Protein AF-A0A0H1RAS9-F1 (afdb_monomer_lite)

Radius of gyration: 16.09 Å; chains: 1; bounding box: 34×33×56 Å

Foldseek 3Di:
DDPPPPPPPDPPVVVVVVLLVQLVCVLPDPPDDPQAQSVVLSVLQVVCVVVVPLVDESELDPRQDQADGLDGDASNAHYEHDQHAHQDYHPDDHPNHNDYHHHNYNHD

Secondary structure (DSSP, 8-state):
----------HHHHHHHHHHHHHHHHTT-TT--TT--HHHHHHHHHHHHHHT-TTS-EE--SS--SS--S---TT--EEE--SS--SS--S---TT--EEE-TTS---

Structure (mmCIF, N/CA/C/O backbone):
data_AF-A0A0H1RAS9-F1
#
_entry.id   AF-A0A0H1RAS9-F1
#
loop_
_atom_site.group_PDB
_atom_site.id
_atom_site.type_symbol
_atom_site.label_atom_id
_atom_site.label_alt_id
_atom_site.label_comp_id
_atom_site.label_asym_id
_atom_site.label_entity_id
_atom_site.label_seq_id
_atom_site.pdbx_PDB_ins_code
_atom_site.Cartn_x
_atom_site.Cartn_y
_atom_site.Cartn_z
_atom_site.occupancy
_atom_site.B_iso_or_equiv
_atom_site.auth_seq_id
_atom_site.auth_comp_id
_atom_site.auth_asym_id
_atom_site.auth_atom_id
_atom_site.pdbx_PDB_model_num
ATOM 1 N N . MET A 1 1 ? -23.801 -19.815 -37.208 1.00 47.47 1 MET A N 1
ATOM 2 C CA . MET A 1 1 ? -22.542 -19.612 -37.957 1.00 47.47 1 MET A CA 1
ATOM 3 C C . MET A 1 1 ? -21.861 -18.396 -37.345 1.00 47.47 1 MET A C 1
ATOM 5 O O . MET A 1 1 ? -22.422 -17.316 -37.421 1.00 47.47 1 MET A O 1
ATOM 9 N N . TYR A 1 2 ? -20.731 -18.650 -36.677 1.00 39.03 2 TYR A N 1
ATOM 10 C CA . TYR A 1 2 ? -19.801 -17.727 -36.008 1.00 39.03 2 TYR A CA 1
ATOM 11 C C . TYR A 1 2 ? -20.258 -16.951 -34.756 1.00 39.03 2 TYR A C 1
ATOM 13 O O . TYR A 1 2 ? -20.383 -15.734 -34.766 1.00 39.03 2 TYR A O 1
ATOM 21 N N . GLU A 1 3 ? -20.350 -17.673 -33.636 1.00 51.72 3 GLU A N 1
ATOM 22 C CA . GLU A 1 3 ? -20.146 -17.123 -32.288 1.00 51.72 3 GLU A CA 1
ATOM 23 C C . GLU A 1 3 ? -18.694 -17.420 -31.862 1.00 51.72 3 GLU A C 1
ATOM 25 O O . GLU A 1 3 ? -18.398 -18.483 -31.327 1.00 51.72 3 GLU A O 1
ATOM 30 N N . TRP A 1 4 ? -17.751 -16.529 -32.177 1.00 59.91 4 TRP A N 1
ATOM 31 C CA . TRP A 1 4 ? -16.391 -16.550 -31.614 1.00 59.91 4 TRP A CA 1
ATOM 32 C C . TRP A 1 4 ? -15.816 -15.134 -31.630 1.00 59.91 4 TRP A C 1
ATOM 34 O O . TRP A 1 4 ? -15.070 -14.760 -32.509 1.00 59.91 4 TRP A O 1
ATOM 44 N N . TYR A 1 5 ? -16.193 -14.296 -30.680 1.00 45.78 5 TYR A N 1
ATOM 45 C CA . TYR A 1 5 ? -15.355 -13.172 -30.245 1.00 45.78 5 TYR A CA 1
ATOM 46 C C . TYR A 1 5 ? -15.874 -12.748 -28.870 1.00 45.78 5 TYR A C 1
ATOM 48 O O . TYR A 1 5 ? -16.197 -11.594 -28.614 1.00 45.78 5 TYR A O 1
ATOM 56 N N . ALA A 1 6 ? -15.970 -13.710 -27.945 1.00 49.50 6 ALA A N 1
ATOM 57 C CA . ALA A 1 6 ? -15.787 -13.359 -26.545 1.00 49.50 6 ALA A CA 1
ATOM 58 C C . ALA A 1 6 ? -14.294 -13.063 -26.415 1.00 49.50 6 ALA A C 1
ATOM 60 O O . ALA A 1 6 ? -13.491 -13.942 -26.105 1.00 49.50 6 ALA A O 1
ATOM 61 N N . THR A 1 7 ? -13.919 -11.851 -26.828 1.00 52.12 7 THR A N 1
ATOM 62 C CA . THR A 1 7 ? -12.592 -11.296 -26.642 1.00 52.12 7 THR A CA 1
ATOM 63 C C . THR A 1 7 ? -12.239 -11.562 -25.196 1.00 52.12 7 THR A C 1
ATOM 65 O O . THR A 1 7 ? -12.943 -11.130 -24.282 1.00 52.12 7 THR A O 1
ATOM 68 N N . ASN A 1 8 ? -11.195 -12.358 -25.025 1.00 50.62 8 ASN A N 1
ATOM 69 C CA . ASN A 1 8 ? -10.448 -12.511 -23.798 1.00 50.62 8 ASN A CA 1
ATOM 70 C C . ASN A 1 8 ? -9.963 -11.096 -23.445 1.00 50.62 8 ASN A C 1
ATOM 72 O O . ASN A 1 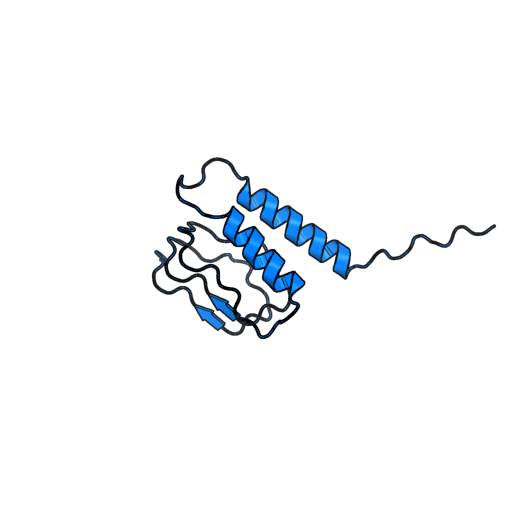8 ? -8.882 -10.690 -23.854 1.00 50.62 8 ASN A O 1
ATOM 76 N N . LEU A 1 9 ? -10.838 -10.292 -22.839 1.00 48.72 9 LEU A N 1
ATOM 77 C CA . LEU A 1 9 ? -10.536 -8.973 -22.307 1.00 48.72 9 LEU A CA 1
ATOM 78 C C . LEU A 1 9 ? -9.687 -9.233 -21.069 1.00 48.72 9 LEU A C 1
ATOM 80 O O . LEU A 1 9 ? -10.190 -9.372 -19.960 1.00 48.72 9 LEU A O 1
ATOM 84 N N . ASP A 1 10 ? -8.404 -9.432 -21.347 1.00 50.66 10 ASP A N 1
ATOM 85 C CA . ASP A 1 10 ? -7.260 -9.179 -20.497 1.00 50.66 10 ASP A CA 1
ATOM 86 C C . ASP A 1 10 ? -7.443 -9.478 -19.003 1.00 50.66 10 ASP A C 1
ATOM 88 O O . ASP A 1 10 ? -7.839 -8.636 -18.197 1.00 50.66 10 ASP A O 1
ATOM 92 N N . ALA A 1 11 ? -6.983 -10.664 -18.598 1.00 56.66 11 ALA A N 1
ATOM 93 C CA . ALA A 1 11 ? -6.661 -10.952 -17.204 1.00 56.66 11 ALA A CA 1
ATOM 94 C C . ALA A 1 11 ? -5.834 -9.844 -16.493 1.00 56.66 11 ALA A C 1
ATOM 96 O O . ALA A 1 11 ? -6.080 -9.639 -15.303 1.00 56.66 11 ALA A O 1
ATOM 97 N N . PRO A 1 12 ? -4.881 -9.122 -17.133 1.00 55.50 12 PRO A N 1
ATOM 98 C CA . PRO A 1 12 ? -4.215 -7.978 -16.497 1.00 55.50 12 PRO A CA 1
ATOM 99 C C . PRO A 1 12 ? -5.130 -6.753 -16.318 1.00 55.50 12 PRO A C 1
ATOM 101 O O . PRO A 1 12 ? -5.198 -6.230 -15.208 1.00 55.50 12 PRO A O 1
ATOM 104 N N . ALA A 1 13 ? -5.919 -6.370 -17.327 1.00 56.66 13 ALA A N 1
ATOM 105 C CA . ALA A 1 13 ? -6.823 -5.217 -17.237 1.00 56.66 13 ALA A CA 1
ATOM 106 C C . ALA A 1 13 ? -7.926 -5.414 -16.179 1.00 56.66 13 ALA A C 1
ATOM 108 O O . ALA A 1 13 ? -8.281 -4.487 -15.451 1.00 56.66 13 ALA A O 1
ATOM 109 N N . LEU A 1 14 ? -8.429 -6.646 -16.028 1.00 59.38 14 LEU A N 1
ATOM 110 C CA . LEU A 1 14 ? -9.368 -7.012 -14.960 1.00 59.38 14 LEU A CA 1
ATOM 111 C C . LEU A 1 14 ? -8.741 -6.912 -13.559 1.00 59.38 14 LEU A C 1
ATOM 113 O O . LEU A 1 14 ? -9.429 -6.558 -12.598 1.00 59.38 14 LEU A O 1
ATOM 117 N N . ARG A 1 15 ? -7.439 -7.207 -13.423 1.00 66.50 15 ARG A N 1
ATOM 118 C CA . ARG A 1 15 ? -6.703 -7.077 -12.152 1.00 66.50 15 ARG A CA 1
ATOM 119 C C . ARG A 1 15 ? -6.459 -5.618 -11.787 1.00 66.50 15 ARG A C 1
ATOM 121 O O . ARG A 1 15 ? -6.614 -5.269 -10.621 1.00 66.50 15 ARG A O 1
ATOM 128 N N . GLU A 1 16 ? -6.128 -4.776 -12.761 1.00 69.19 16 GLU A N 1
ATOM 129 C CA . GLU A 1 16 ? -5.967 -3.331 -12.558 1.00 69.19 16 GLU A CA 1
ATOM 130 C C . GLU A 1 16 ? -7.292 -2.667 -12.167 1.00 69.19 16 GLU A C 1
ATOM 132 O O . GLU A 1 16 ? -7.335 -1.928 -11.186 1.00 69.19 16 GLU A O 1
ATOM 137 N N . ALA A 1 17 ? -8.396 -3.011 -12.841 1.00 74.62 17 ALA A N 1
ATOM 138 C CA . ALA A 1 17 ? -9.731 -2.533 -12.476 1.00 74.62 17 ALA A CA 1
ATOM 139 C C . ALA A 1 17 ? -10.159 -2.988 -11.067 1.00 74.62 17 ALA A C 1
ATOM 141 O O . ALA A 1 17 ? -10.768 -2.225 -10.319 1.00 74.62 17 ALA A O 1
ATOM 142 N N . SER A 1 18 ? -9.803 -4.217 -10.677 1.00 84.19 18 SER A N 1
ATOM 143 C CA . SER A 1 18 ? -10.095 -4.741 -9.335 1.00 84.19 18 SER A CA 1
ATOM 144 C C . SER A 1 18 ? -9.276 -4.039 -8.248 1.00 84.19 18 SER A C 1
ATOM 146 O O . SER A 1 18 ? -9.814 -3.722 -7.190 1.00 84.19 18 SER A O 1
ATOM 148 N N . LEU A 1 19 ? -7.990 -3.763 -8.502 1.00 86.94 19 LEU A N 1
ATOM 149 C CA . LEU A 1 19 ? -7.146 -2.975 -7.599 1.00 86.94 19 LEU A CA 1
ATOM 150 C C . LEU A 1 19 ? -7.747 -1.584 -7.393 1.00 86.94 19 LEU A C 1
ATOM 152 O O . LEU A 1 19 ? -7.907 -1.138 -6.261 1.00 86.94 19 LEU A O 1
ATOM 156 N N . ASP A 1 20 ? -8.115 -0.929 -8.487 1.00 88.25 20 ASP A N 1
ATOM 157 C CA . ASP A 1 20 ? -8.692 0.405 -8.471 1.00 88.25 20 ASP A CA 1
ATOM 158 C C . ASP A 1 20 ? -9.976 0.487 -7.635 1.00 88.25 20 ASP A C 1
ATOM 160 O O . ASP A 1 20 ? -10.126 1.370 -6.788 1.00 88.25 20 ASP A O 1
ATOM 164 N N . GLN A 1 21 ? -10.866 -0.492 -7.807 1.00 89.44 21 GLN A N 1
ATOM 165 C CA . GLN A 1 21 ? -12.105 -0.586 -7.046 1.00 89.44 21 GLN A CA 1
ATOM 166 C C . GLN A 1 21 ? -11.850 -0.807 -5.547 1.00 89.44 21 GLN A C 1
ATOM 168 O O . GLN A 1 21 ? -12.518 -0.184 -4.722 1.00 89.44 21 GLN A O 1
ATOM 173 N N . ILE A 1 22 ? -10.880 -1.655 -5.183 1.00 89.50 22 ILE A N 1
ATOM 174 C CA . ILE A 1 22 ? -10.497 -1.889 -3.779 1.00 89.50 22 ILE A CA 1
ATOM 175 C C . ILE A 1 22 ? -9.949 -0.605 -3.154 1.00 89.50 22 ILE A C 1
ATOM 177 O O . ILE A 1 22 ? -10.335 -0.252 -2.042 1.00 89.50 22 ILE A O 1
ATOM 181 N N . LEU A 1 23 ? -9.079 0.109 -3.869 1.00 90.38 23 LEU A N 1
ATOM 182 C CA . LEU A 1 23 ? -8.505 1.371 -3.406 1.00 90.38 23 LEU A CA 1
ATOM 183 C C . LEU A 1 23 ? -9.576 2.444 -3.222 1.00 90.38 23 LEU A C 1
ATOM 185 O O . LEU A 1 23 ? -9.573 3.142 -2.210 1.00 90.38 23 LEU A O 1
ATOM 189 N N . HIS A 1 24 ? -10.514 2.550 -4.163 1.00 89.38 24 HIS A N 1
ATOM 190 C CA . HIS A 1 24 ? -11.635 3.474 -4.047 1.00 89.38 24 HIS A CA 1
ATOM 191 C C . HIS A 1 24 ? -12.567 3.129 -2.888 1.00 89.38 24 HIS A C 1
ATOM 193 O O . HIS A 1 24 ? -12.980 4.037 -2.174 1.00 89.38 24 HIS A O 1
ATOM 199 N N . ALA A 1 25 ? -12.865 1.846 -2.674 1.00 90.44 25 ALA A N 1
ATOM 200 C CA . ALA A 1 25 ? -13.666 1.403 -1.538 1.00 90.44 25 ALA A CA 1
ATOM 201 C C . ALA A 1 25 ? -12.967 1.716 -0.207 1.00 90.44 25 ALA A C 1
ATOM 203 O O . ALA A 1 25 ? -13.572 2.328 0.666 1.00 90.44 25 ALA A O 1
ATOM 204 N N . TRP A 1 26 ? -11.676 1.389 -0.085 1.00 89.75 26 TRP A N 1
ATOM 205 C CA . TRP A 1 26 ? -10.861 1.692 1.097 1.00 89.75 26 TRP A CA 1
ATOM 206 C C . TRP A 1 26 ? -10.758 3.199 1.378 1.00 89.75 26 TRP A C 1
ATOM 208 O O . TRP A 1 26 ? -10.798 3.632 2.528 1.00 89.75 26 TRP A O 1
ATOM 218 N N . ALA A 1 27 ? -10.665 4.024 0.336 1.00 89.06 27 ALA A N 1
ATOM 219 C CA . ALA A 1 27 ? -10.639 5.478 0.477 1.00 89.06 27 ALA A CA 1
ATOM 220 C C . ALA A 1 27 ? -12.020 6.098 0.767 1.00 89.06 27 ALA A C 1
ATOM 222 O O . ALA A 1 27 ? -12.093 7.305 0.995 1.00 89.06 27 ALA A O 1
ATOM 223 N N . ALA A 1 28 ? -13.093 5.301 0.735 1.00 88.38 28 ALA A N 1
ATOM 224 C CA . ALA A 1 28 ? -14.471 5.726 0.968 1.00 88.38 28 ALA A CA 1
ATOM 225 C C . ALA A 1 28 ? -15.117 5.092 2.217 1.00 88.38 28 ALA A C 1
ATOM 227 O O . AL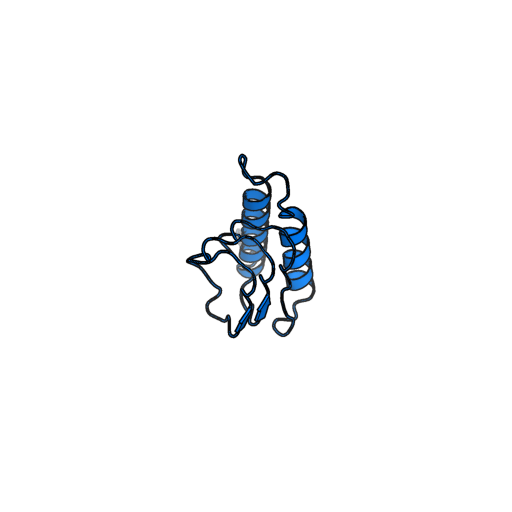A A 1 28 ? -16.285 5.375 2.477 1.00 88.38 28 ALA A O 1
ATOM 228 N N . GLU A 1 29 ? -14.419 4.232 2.975 1.00 87.06 29 GLU A N 1
ATOM 229 C CA . GLU A 1 29 ? -15.010 3.627 4.182 1.00 87.06 29 GLU A CA 1
ATOM 230 C C . GLU A 1 29 ? -15.369 4.695 5.232 1.00 87.06 29 GLU A C 1
ATOM 232 O O . GLU A 1 29 ? -14.607 5.623 5.497 1.00 87.06 29 GLU A O 1
ATOM 237 N N . GLU A 1 30 ? -16.535 4.556 5.861 1.00 71.19 30 GLU A N 1
ATOM 238 C CA . GLU A 1 30 ? -16.985 5.457 6.925 1.00 71.19 30 GLU A CA 1
ATOM 239 C C . GLU A 1 30 ? -16.314 5.107 8.268 1.00 71.19 30 GLU A C 1
ATOM 241 O O . GLU A 1 30 ? -16.079 3.938 8.571 1.00 71.19 30 GLU A O 1
ATOM 246 N N . GLY A 1 31 ? -16.018 6.116 9.099 1.00 67.75 31 GLY A N 1
ATOM 247 C CA . GLY A 1 31 ? -15.383 5.928 10.417 1.00 67.75 31 GLY A CA 1
ATOM 248 C C . GLY A 1 31 ? -13.857 6.063 10.437 1.00 67.75 31 GLY A C 1
ATOM 249 O O . GLY A 1 31 ? -13.208 5.597 11.372 1.00 67.75 31 GLY A O 1
ATOM 250 N N . GLN A 1 32 ? -13.282 6.692 9.415 1.00 65.50 32 GLN A N 1
ATOM 251 C CA . GLN A 1 32 ? -11.842 6.931 9.309 1.00 65.50 32 GLN A CA 1
ATOM 252 C C . GLN A 1 32 ? -11.417 8.186 10.074 1.00 65.50 32 GLN A C 1
ATOM 254 O O . GLN A 1 32 ? -12.228 9.089 10.297 1.00 65.50 32 GLN A O 1
ATOM 259 N N . GLY A 1 33 ? -10.140 8.243 10.467 1.00 64.62 33 GLY A N 1
ATOM 260 C CA . GLY A 1 33 ? -9.580 9.423 11.112 1.00 64.62 33 GLY A CA 1
ATOM 261 C C . GLY A 1 33 ? -9.753 10.648 10.218 1.00 64.62 33 GLY A C 1
ATOM 262 O O . GLY A 1 33 ? -9.410 10.607 9.040 1.00 64.62 33 GLY A O 1
ATOM 263 N N . GLU A 1 34 ? -10.260 11.743 10.784 1.00 67.88 34 GLU A N 1
ATOM 264 C CA . GLU A 1 34 ? -10.591 12.990 10.068 1.00 67.88 34 GLU A CA 1
ATOM 265 C C . GLU A 1 34 ? -9.396 13.610 9.304 1.00 67.88 34 GLU A C 1
ATOM 267 O O . GLU A 1 34 ? -9.583 14.502 8.483 1.00 67.88 34 GLU A O 1
ATOM 272 N N . ASP A 1 35 ? -8.178 13.123 9.561 1.00 80.81 35 ASP A N 1
ATOM 273 C CA . ASP A 1 35 ? -6.906 13.602 9.009 1.00 80.81 35 ASP A CA 1
ATOM 274 C C . ASP A 1 35 ? -6.274 12.637 7.977 1.00 80.81 35 ASP A C 1
ATOM 276 O O . ASP A 1 35 ? -5.201 12.910 7.443 1.00 80.81 35 ASP A O 1
ATOM 280 N N . GLU A 1 36 ? -6.891 11.483 7.691 1.00 88.19 36 GLU A N 1
ATOM 281 C CA . GLU A 1 36 ? -6.298 10.473 6.805 1.00 88.19 36 GLU A CA 1
ATOM 282 C C . GLU A 1 36 ? -6.365 10.867 5.319 1.00 88.19 36 GLU A C 1
ATOM 284 O O . GLU A 1 36 ? -7.433 10.937 4.708 1.00 88.19 36 GLU A O 1
ATOM 289 N N . ASN A 1 37 ? -5.205 11.002 4.669 1.00 90.06 37 ASN A N 1
ATOM 290 C CA . ASN A 1 37 ? -5.111 11.350 3.247 1.00 90.06 37 ASN A CA 1
ATOM 291 C C . ASN A 1 37 ? -5.179 10.116 2.326 1.00 90.06 37 ASN A C 1
ATOM 293 O O . ASN A 1 37 ? -4.319 9.888 1.470 1.00 90.06 37 ASN A O 1
ATOM 297 N N . ARG A 1 38 ? -6.241 9.312 2.457 1.00 90.00 38 ARG A N 1
ATOM 298 C CA . ARG A 1 38 ? -6.433 8.083 1.660 1.00 90.00 38 ARG A CA 1
ATOM 299 C C . ARG A 1 38 ? -6.599 8.344 0.164 1.00 90.00 38 ARG A C 1
ATOM 301 O O . ARG A 1 38 ? -6.111 7.575 -0.658 1.00 90.00 38 ARG A O 1
ATOM 308 N N . GLN A 1 39 ? -7.224 9.457 -0.214 1.00 90.56 39 GLN A N 1
ATOM 309 C CA . GLN A 1 39 ? -7.351 9.846 -1.626 1.00 90.56 39 GLN A CA 1
ATOM 310 C C . GLN A 1 39 ? -5.980 10.082 -2.279 1.00 90.56 39 GLN A C 1
ATOM 312 O O . GLN A 1 39 ? -5.770 9.726 -3.440 1.00 90.56 39 GLN A O 1
ATOM 317 N N . GLU A 1 40 ? -5.018 10.611 -1.519 1.00 92.81 40 GLU A N 1
ATOM 318 C CA . GLU A 1 40 ? -3.646 10.782 -1.996 1.00 92.81 40 GLU A CA 1
ATOM 319 C C . GLU A 1 40 ? -2.941 9.428 -2.153 1.00 92.81 40 GLU A C 1
ATOM 321 O O . GLU A 1 40 ? -2.232 9.234 -3.138 1.00 92.81 40 GLU A O 1
ATOM 326 N N . VAL A 1 41 ? -3.202 8.450 -1.275 1.00 92.75 41 VAL A N 1
ATOM 327 C CA . VAL A 1 41 ? -2.727 7.064 -1.466 1.00 92.75 41 VAL A CA 1
ATOM 328 C C . VAL A 1 41 ? -3.223 6.492 -2.793 1.00 92.75 41 VAL A C 1
ATOM 330 O O . VAL A 1 41 ? -2.414 6.000 -3.580 1.00 92.75 41 VAL A O 1
ATOM 333 N N . VAL A 1 42 ? -4.527 6.593 -3.084 1.00 92.81 42 VAL A N 1
ATOM 334 C CA . VAL A 1 42 ? -5.089 6.104 -4.357 1.00 92.81 42 VAL A CA 1
ATOM 335 C C . VAL A 1 42 ? -4.417 6.797 -5.541 1.00 92.81 42 VAL A C 1
ATOM 337 O O . VAL A 1 42 ? -4.007 6.136 -6.497 1.00 92.81 42 VAL A O 1
ATOM 340 N N . ARG A 1 43 ? -4.238 8.123 -5.465 1.00 93.50 43 ARG A N 1
ATOM 341 C CA . ARG A 1 43 ? -3.568 8.908 -6.510 1.00 93.50 43 ARG A CA 1
ATOM 342 C C . ARG A 1 43 ? -2.130 8.444 -6.743 1.00 93.50 43 ARG A C 1
ATOM 344 O O . ARG A 1 43 ? -1.739 8.267 -7.896 1.00 93.50 43 ARG A O 1
ATOM 351 N N . ARG A 1 44 ? -1.351 8.233 -5.679 1.00 94.38 44 ARG A N 1
ATOM 352 C CA . ARG A 1 44 ? 0.053 7.801 -5.769 1.00 94.38 44 ARG A CA 1
ATOM 353 C C . ARG A 1 44 ? 0.185 6.374 -6.287 1.00 94.38 44 ARG A C 1
ATOM 355 O O . ARG A 1 44 ? 1.030 6.130 -7.141 1.00 94.38 44 ARG A O 1
ATOM 362 N N . ILE A 1 45 ? -0.685 5.459 -5.856 1.00 92.06 45 ILE A N 1
ATOM 363 C CA . ILE A 1 45 ? -0.709 4.087 -6.382 1.00 92.06 45 ILE A CA 1
ATOM 364 C C . ILE A 1 45 ? -1.049 4.092 -7.871 1.00 92.06 45 ILE A C 1
ATOM 366 O O . ILE A 1 45 ? -0.331 3.479 -8.655 1.00 92.06 45 ILE A O 1
ATOM 370 N N . ARG A 1 46 ? -2.090 4.824 -8.284 1.00 90.75 46 ARG A N 1
ATOM 371 C CA . ARG A 1 46 ? -2.439 4.968 -9.705 1.00 90.75 46 ARG A CA 1
ATOM 372 C C . ARG A 1 46 ?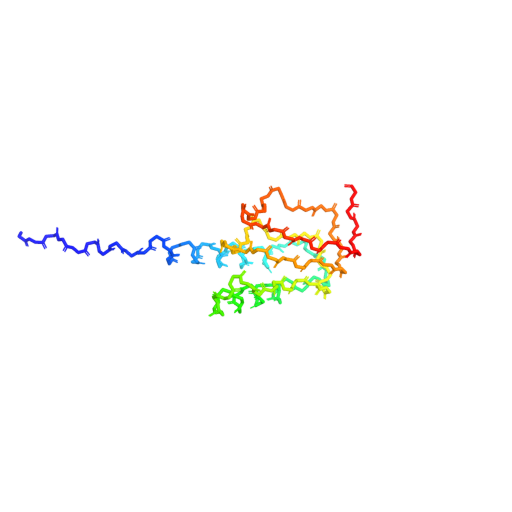 -1.292 5.548 -10.517 1.00 90.75 46 ARG A C 1
ATOM 374 O O . ARG A 1 46 ? -1.012 5.052 -11.600 1.00 90.75 46 ARG A O 1
ATOM 381 N N . ALA A 1 47 ? -0.626 6.579 -9.999 1.00 92.00 47 ALA A N 1
ATOM 382 C CA . ALA A 1 47 ? 0.522 7.181 -10.664 1.00 92.00 47 ALA A CA 1
ATOM 383 C C . ALA A 1 47 ? 1.678 6.182 -10.815 1.00 92.00 47 ALA A C 1
ATOM 385 O O . ALA A 1 47 ? 2.286 6.120 -11.878 1.00 92.00 47 ALA A O 1
ATOM 386 N N . TRP A 1 48 ? 1.947 5.372 -9.790 1.00 92.12 48 TRP A N 1
ATOM 387 C CA . TRP A 1 48 ? 2.972 4.331 -9.837 1.00 92.12 48 TRP A CA 1
ATOM 388 C C . TRP A 1 48 ? 2.624 3.229 -10.846 1.00 92.12 48 TRP A C 1
ATOM 390 O O . TRP A 1 48 ? 3.459 2.862 -11.669 1.00 92.12 48 TRP A O 1
ATOM 400 N N . VAL A 1 49 ? 1.372 2.757 -10.850 1.00 89.06 49 VAL A N 1
ATOM 401 C CA . VAL A 1 49 ? 0.887 1.764 -11.826 1.00 89.06 49 VAL A CA 1
ATOM 402 C C . VAL A 1 49 ? 0.974 2.318 -13.248 1.00 89.06 49 VAL A C 1
ATOM 404 O O . VAL A 1 49 ? 1.495 1.645 -14.130 1.00 89.06 49 VAL A O 1
ATOM 407 N N . ALA A 1 50 ? 0.543 3.565 -13.461 1.00 88.56 50 ALA A N 1
ATOM 408 C CA . ALA A 1 50 ? 0.623 4.235 -14.756 1.00 88.56 50 ALA A CA 1
ATOM 409 C C . ALA A 1 50 ? 2.069 4.483 -15.213 1.00 88.56 50 ALA A C 1
ATOM 411 O O . ALA A 1 50 ? 2.342 4.465 -16.411 1.00 88.56 50 ALA A O 1
ATOM 412 N N . ALA A 1 51 ? 2.997 4.708 -14.277 1.00 89.38 51 ALA A N 1
ATOM 413 C CA . ALA A 1 51 ? 4.420 4.807 -14.578 1.00 89.38 51 ALA A CA 1
ATOM 414 C C . ALA A 1 51 ? 5.014 3.451 -14.995 1.00 89.38 51 ALA A C 1
ATOM 416 O O . ALA A 1 51 ? 5.964 3.423 -15.774 1.00 89.38 51 ALA A O 1
ATOM 417 N N . GLY A 1 52 ? 4.470 2.338 -14.485 1.00 85.75 52 GLY A N 1
ATOM 418 C CA . GLY A 1 52 ? 4.917 0.979 -14.809 1.00 85.75 52 GLY A CA 1
ATOM 419 C C . GLY A 1 52 ? 6.342 0.659 -14.341 1.00 85.75 52 GLY A C 1
ATOM 420 O O . GLY A 1 52 ? 6.895 -0.380 -14.705 1.00 85.75 52 GLY A O 1
ATOM 421 N N . ASP A 1 53 ? 6.948 1.540 -13.544 1.00 87.31 53 ASP A N 1
ATOM 422 C CA . ASP A 1 53 ? 8.304 1.381 -13.040 1.00 87.31 53 ASP A CA 1
ATOM 423 C C . ASP A 1 53 ? 8.274 0.575 -11.741 1.00 87.31 53 ASP A C 1
ATOM 425 O O . ASP A 1 53 ? 8.186 1.109 -10.635 1.00 87.31 53 ASP A O 1
ATOM 429 N N . VAL A 1 54 ? 8.363 -0.749 -11.885 1.00 83.88 54 VAL A N 1
ATOM 430 C CA . VAL A 1 54 ? 8.454 -1.682 -10.748 1.00 83.88 54 VAL A CA 1
ATOM 431 C C . VAL A 1 54 ? 9.683 -1.429 -9.868 1.00 83.88 54 VAL A C 1
ATOM 433 O O . VAL A 1 54 ? 9.745 -1.914 -8.736 1.00 83.88 54 VAL A O 1
ATOM 436 N N . GLY A 1 55 ? 10.653 -0.672 -10.393 1.00 86.81 55 GLY A N 1
ATOM 437 C CA . GLY A 1 55 ? 11.850 -0.232 -9.709 1.00 86.81 55 GLY A CA 1
ATOM 438 C C . GLY A 1 55 ? 11.733 1.144 -9.024 1.00 86.81 55 GLY A C 1
ATOM 439 O O . GLY A 1 55 ? 12.691 1.640 -8.424 1.00 86.81 55 GLY A O 1
ATOM 440 N N . ALA A 1 56 ? 10.576 1.790 -9.069 1.00 91.50 56 ALA A N 1
ATOM 441 C CA . ALA A 1 56 ? 10.347 3.010 -8.315 1.00 91.50 56 ALA A CA 1
ATOM 442 C C . ALA A 1 56 ? 9.823 2.686 -6.912 1.00 91.50 56 ALA A C 1
ATOM 444 O O . ALA A 1 56 ? 9.037 1.757 -6.714 1.00 91.50 56 ALA A O 1
ATOM 445 N N . TRP A 1 57 ? 10.217 3.497 -5.931 1.00 93.00 57 TRP A N 1
ATOM 446 C CA . TRP A 1 57 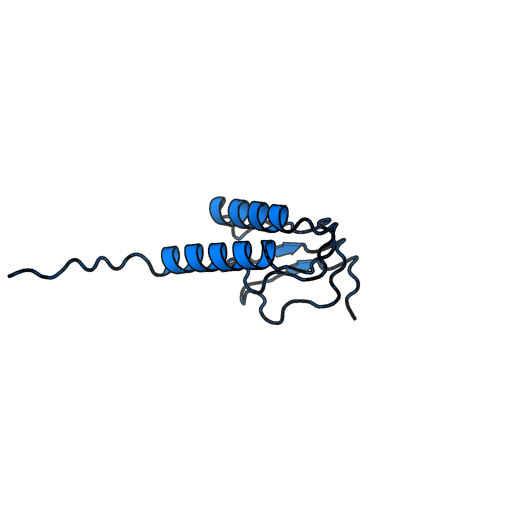? 9.597 3.467 -4.609 1.00 93.00 57 TRP A CA 1
ATOM 447 C C . TRP A 1 57 ? 8.152 3.961 -4.706 1.00 93.00 57 TRP A C 1
ATOM 449 O O . TRP A 1 57 ? 7.899 5.050 -5.222 1.00 93.00 57 TRP A O 1
ATOM 459 N N . LEU A 1 58 ? 7.209 3.178 -4.180 1.00 94.00 58 LEU A N 1
ATOM 460 C CA . LEU A 1 58 ? 5.858 3.660 -3.919 1.00 94.00 58 LEU A CA 1
ATOM 461 C C . LEU A 1 58 ? 5.860 4.389 -2.575 1.00 94.00 58 LEU A C 1
ATOM 463 O O . LEU A 1 58 ? 5.948 3.761 -1.522 1.00 94.00 58 LEU A O 1
ATOM 467 N N . ASP A 1 59 ? 5.783 5.714 -2.628 1.00 94.00 59 ASP A N 1
ATOM 468 C CA . ASP A 1 59 ? 5.789 6.570 -1.445 1.00 94.00 59 ASP A CA 1
ATOM 469 C C . ASP A 1 59 ? 4.366 6.821 -0.928 1.00 94.00 59 ASP A C 1
ATOM 471 O O . ASP A 1 59 ? 3.600 7.581 -1.518 1.00 94.00 59 ASP A O 1
ATOM 475 N N . LEU A 1 60 ? 4.016 6.218 0.203 1.00 93.62 60 LEU A N 1
ATOM 476 C CA . LEU A 1 60 ? 2.790 6.455 0.970 1.00 93.62 60 LEU A CA 1
ATOM 477 C C . LEU A 1 60 ? 3.093 7.100 2.335 1.00 93.62 60 LEU A C 1
ATOM 479 O O . LEU A 1 60 ? 2.289 6.993 3.264 1.00 93.62 60 LEU A O 1
ATOM 483 N N . SER A 1 61 ? 4.255 7.737 2.486 1.00 94.00 61 SER A N 1
ATOM 484 C CA . SER A 1 61 ? 4.668 8.380 3.732 1.00 94.00 61 SER A CA 1
ATOM 485 C C . SER A 1 61 ? 3.942 9.710 3.980 1.00 94.00 61 SER A C 1
ATOM 487 O O . SER A 1 61 ? 3.523 10.385 3.033 1.00 94.00 61 SER A O 1
ATOM 489 N N . PHE A 1 62 ? 3.803 10.091 5.258 1.00 92.56 62 PHE A N 1
ATOM 490 C CA . PHE A 1 62 ? 3.183 11.354 5.704 1.00 92.56 62 PHE A CA 1
ATOM 491 C C . PHE A 1 62 ? 1.723 11.552 5.261 1.00 92.56 62 PHE A C 1
ATOM 493 O O . PHE A 1 62 ? 1.322 12.645 4.860 1.00 92.56 62 PHE A O 1
ATOM 500 N N . LEU A 1 63 ? 0.908 10.500 5.335 1.00 93.12 63 LEU A N 1
ATOM 501 C CA . LEU A 1 63 ? -0.508 10.529 4.949 1.00 93.12 63 LEU A CA 1
ATOM 502 C C . LEU A 1 63 ? -1.457 10.297 6.139 1.00 93.12 63 LEU A C 1
ATOM 504 O O . LEU A 1 63 ? -2.647 10.057 5.935 1.00 93.12 63 LEU A O 1
ATOM 508 N N . SER A 1 64 ? -0.930 10.381 7.368 1.00 92.31 64 SER A N 1
ATOM 509 C CA . SER A 1 64 ? -1.648 10.151 8.632 1.00 92.31 64 SER A CA 1
ATOM 510 C C . SER A 1 64 ? -2.386 8.803 8.690 1.00 92.31 64 SER A C 1
ATOM 512 O O . SER A 1 64 ? -3.323 8.650 9.466 1.00 92.31 64 SER A O 1
ATOM 514 N N . LEU A 1 65 ? -1.961 7.814 7.894 1.00 89.94 65 LEU A N 1
ATOM 515 C CA . LEU A 1 65 ? -2.693 6.559 7.698 1.00 89.94 65 LEU A CA 1
ATOM 516 C C . LEU A 1 65 ? -2.751 5.744 8.984 1.00 89.94 65 LEU A C 1
ATOM 518 O O . LEU A 1 65 ? -1.715 5.508 9.605 1.00 89.94 65 LEU A O 1
ATOM 522 N N . THR A 1 66 ? -3.941 5.258 9.334 1.00 89.62 66 THR A N 1
ATOM 523 C CA . THR A 1 66 ? -4.141 4.324 10.455 1.00 89.62 66 THR A CA 1
ATOM 524 C C . THR A 1 66 ? -4.116 2.866 9.995 1.00 89.62 66 THR A C 1
ATOM 526 O O . THR A 1 66 ? -3.687 1.979 10.735 1.00 89.62 66 THR A O 1
ATOM 529 N N . CYS A 1 67 ? -4.496 2.615 8.739 1.00 88.88 67 CYS A N 1
ATOM 530 C CA . CYS A 1 67 ? -4.369 1.325 8.072 1.00 88.88 67 CYS A CA 1
ATOM 531 C C . CYS A 1 67 ? -3.966 1.492 6.597 1.00 88.88 67 CYS A C 1
ATOM 533 O O . CYS A 1 67 ? -4.110 2.564 6.010 1.00 88.88 67 CYS A O 1
ATOM 535 N N . LEU A 1 68 ? -3.454 0.417 5.993 1.00 88.88 68 LEU A N 1
ATOM 536 C CA . LEU A 1 68 ? -3.158 0.345 4.559 1.00 88.88 68 LEU A CA 1
ATOM 537 C C . LEU A 1 68 ? -4.286 -0.378 3.807 1.00 88.88 68 LEU A C 1
ATOM 539 O O . LEU A 1 68 ? -4.991 -1.191 4.413 1.00 88.88 68 LEU A O 1
ATOM 543 N N . PRO A 1 69 ? -4.443 -0.136 2.492 1.00 89.00 69 PRO A N 1
ATOM 544 C CA . PRO A 1 69 ? -5.403 -0.874 1.682 1.00 89.00 69 PRO A CA 1
ATOM 545 C C . PRO A 1 69 ? -5.091 -2.376 1.672 1.00 89.00 69 PRO A C 1
ATOM 547 O O . PRO A 1 69 ? -3.933 -2.795 1.712 1.00 89.00 69 PRO A O 1
ATOM 550 N N . ALA A 1 70 ? -6.138 -3.197 1.556 1.00 84.81 70 ALA A N 1
ATOM 551 C CA . ALA A 1 70 ? -6.019 -4.658 1.546 1.00 84.81 70 ALA A CA 1
ATOM 552 C C . ALA A 1 70 ? -5.281 -5.217 0.313 1.00 84.81 70 ALA A C 1
ATOM 554 O O . ALA A 1 70 ? -4.851 -6.372 0.322 1.00 84.81 70 ALA A O 1
ATOM 555 N N . ALA A 1 71 ? -5.156 -4.414 -0.747 1.00 86.81 71 ALA A N 1
ATOM 556 C CA . ALA A 1 71 ? -4.455 -4.762 -1.971 1.00 86.81 71 ALA A CA 1
ATOM 557 C C . ALA A 1 71 ? -3.503 -3.637 -2.389 1.00 86.81 71 ALA A C 1
ATOM 559 O O . ALA A 1 71 ? -3.844 -2.455 -2.347 1.00 86.81 71 ALA A O 1
ATOM 560 N N . LEU A 1 72 ? -2.315 -4.038 -2.834 1.00 88.00 72 LEU A N 1
ATOM 561 C CA . LEU A 1 72 ? -1.281 -3.181 -3.404 1.00 88.00 72 LEU A CA 1
ATOM 562 C C . LEU A 1 72 ? -0.949 -3.664 -4.824 1.00 88.00 72 LEU A C 1
ATOM 564 O O . LEU A 1 72 ? -1.220 -4.826 -5.149 1.00 88.00 72 LEU A O 1
ATOM 568 N N . PRO A 1 73 ? -0.378 -2.800 -5.682 1.00 86.81 73 PRO A N 1
ATOM 569 C CA . PRO A 1 73 ? -0.059 -3.168 -7.054 1.00 86.81 73 PRO A CA 1
ATOM 570 C C . PRO A 1 73 ? 0.874 -4.382 -7.133 1.00 86.81 73 PRO A C 1
ATOM 572 O O . PRO A 1 73 ? 1.835 -4.527 -6.373 1.00 86.81 73 PRO A O 1
ATOM 575 N N . ALA A 1 74 ? 0.572 -5.278 -8.074 1.00 83.56 74 ALA A N 1
ATOM 576 C CA . ALA A 1 74 ? 1.379 -6.465 -8.315 1.00 83.56 74 ALA A CA 1
ATOM 577 C C . ALA A 1 74 ? 2.758 -6.069 -8.864 1.00 83.56 74 ALA A C 1
ATOM 579 O O . ALA A 1 74 ? 2.868 -5.177 -9.699 1.00 83.56 74 ALA A O 1
ATOM 580 N N . GLY A 1 75 ? 3.813 -6.745 -8.406 1.00 84.62 75 GLY A N 1
ATOM 581 C CA . GLY A 1 75 ? 5.186 -6.442 -8.824 1.00 84.62 75 GLY A CA 1
ATOM 582 C C . GLY A 1 75 ? 5.842 -5.281 -8.074 1.00 84.62 75 GLY A C 1
ATOM 583 O O . GLY A 1 75 ? 6.980 -4.948 -8.383 1.00 84.62 75 GLY A O 1
ATOM 584 N N . LEU A 1 76 ? 5.173 -4.697 -7.073 1.00 90.00 76 LEU A N 1
ATOM 585 C CA . LEU A 1 76 ? 5.780 -3.713 -6.183 1.00 90.00 76 LEU A CA 1
ATOM 586 C C . LEU A 1 76 ? 6.965 -4.324 -5.420 1.00 90.00 76 LEU A C 1
ATOM 588 O O . LEU A 1 76 ? 6.790 -5.284 -4.667 1.00 90.00 76 LEU A O 1
ATOM 592 N N . LEU A 1 77 ? 8.154 -3.740 -5.597 1.00 92.62 77 LEU A N 1
ATOM 593 C CA . LEU A 1 77 ? 9.384 -4.172 -4.9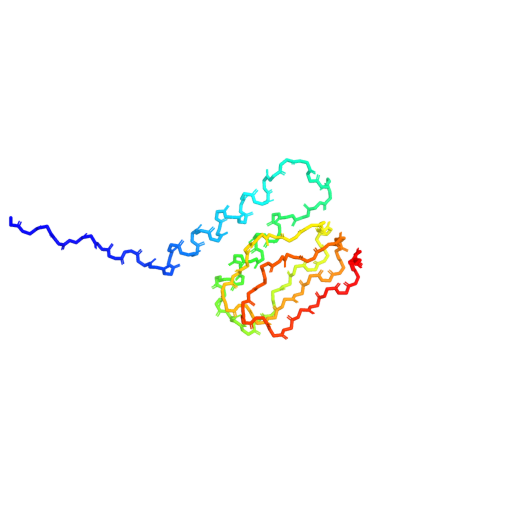24 1.00 92.62 77 LEU A CA 1
ATOM 594 C C . LEU A 1 77 ? 9.719 -3.305 -3.703 1.00 92.62 77 LEU A C 1
ATOM 596 O O . LEU A 1 77 ? 10.269 -3.814 -2.722 1.00 92.62 77 LEU A O 1
ATOM 600 N N . TRP A 1 78 ? 9.388 -2.013 -3.750 1.00 93.94 78 TRP A N 1
ATOM 601 C CA . TRP A 1 78 ? 9.807 -1.019 -2.761 1.00 93.94 78 TRP A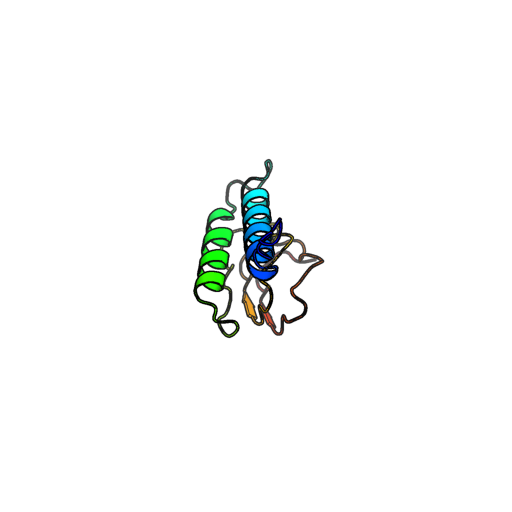 CA 1
ATOM 602 C C . TRP A 1 78 ? 8.631 -0.158 -2.306 1.00 93.94 78 TRP A C 1
ATOM 604 O O . TRP A 1 78 ? 8.050 0.575 -3.104 1.00 93.94 78 TRP A O 1
ATOM 614 N N . LEU A 1 79 ? 8.289 -0.250 -1.020 1.00 93.94 79 LEU A N 1
ATOM 615 C CA . LEU A 1 79 ? 7.182 0.483 -0.406 1.00 93.94 79 LEU A CA 1
ATOM 616 C C . LEU A 1 79 ? 7.691 1.338 0.756 1.00 93.94 79 LEU A C 1
ATOM 618 O O . LEU A 1 79 ? 8.347 0.818 1.662 1.00 93.94 79 LEU A O 1
ATOM 622 N N . ASP A 1 80 ? 7.348 2.624 0.754 1.00 94.31 80 ASP A N 1
ATOM 623 C CA . ASP A 1 80 ? 7.517 3.505 1.908 1.00 94.31 80 ASP A CA 1
ATOM 624 C C . ASP A 1 80 ? 6.149 3.850 2.497 1.00 94.31 80 ASP A C 1
ATOM 626 O O . ASP A 1 80 ? 5.308 4.446 1.835 1.00 94.31 80 ASP A O 1
ATOM 630 N N . THR A 1 81 ? 5.908 3.457 3.740 1.00 93.50 81 THR A N 1
ATOM 631 C CA . THR A 1 81 ? 4.732 3.835 4.531 1.00 93.50 81 THR A CA 1
ATOM 632 C C . THR A 1 81 ? 5.146 4.533 5.823 1.00 93.50 81 THR A C 1
ATOM 634 O O . THR A 1 81 ? 4.415 4.489 6.817 1.00 93.50 81 THR A O 1
ATOM 637 N N . GLY A 1 82 ? 6.334 5.135 5.848 1.00 93.75 82 GLY A N 1
ATOM 638 C CA . GLY A 1 82 ? 6.886 5.794 7.019 1.00 93.75 82 GLY A CA 1
ATOM 639 C C . GLY A 1 82 ? 6.118 7.048 7.435 1.00 93.75 82 GLY A C 1
ATOM 640 O O . GLY A 1 82 ? 5.357 7.624 6.660 1.00 93.75 82 GLY A O 1
ATOM 641 N N . CYS A 1 83 ? 6.318 7.479 8.678 1.00 94.00 83 CYS A N 1
ATOM 642 C CA . CYS A 1 83 ? 5.706 8.689 9.233 1.00 94.00 83 CYS A CA 1
ATOM 643 C C . CYS A 1 83 ? 4.174 8.715 9.064 1.00 94.00 83 CYS A C 1
ATOM 645 O O . CYS A 1 83 ? 3.594 9.717 8.645 1.00 94.00 83 CYS A O 1
ATOM 647 N N . ASN A 1 84 ? 3.531 7.591 9.372 1.00 93.25 84 ASN A N 1
ATOM 648 C CA . ASN A 1 84 ? 2.080 7.445 9.448 1.00 93.25 84 ASN A CA 1
ATOM 649 C C . ASN A 1 84 ? 1.688 7.043 10.883 1.00 93.25 84 ASN A C 1
ATOM 651 O O . ASN A 1 84 ? 2.494 7.134 11.805 1.00 93.25 84 ASN A O 1
ATOM 655 N N . ARG A 1 85 ? 0.439 6.634 11.100 1.00 92.50 85 ARG A N 1
ATOM 656 C CA . ARG A 1 85 ? -0.079 6.183 12.401 1.00 92.50 85 ARG A CA 1
ATOM 657 C C . ARG A 1 85 ? -0.538 4.728 12.327 1.00 92.50 85 ARG A C 1
ATOM 659 O O . ARG A 1 85 ? -1.523 4.344 12.951 1.00 92.50 85 ARG A O 1
ATOM 666 N N . LEU A 1 86 ? 0.144 3.922 11.508 1.00 90.88 86 LEU A N 1
ATOM 667 C CA . LEU A 1 86 ? -0.226 2.527 11.301 1.00 90.88 86 LEU A CA 1
ATOM 668 C C . LEU A 1 86 ? -0.032 1.770 12.612 1.00 90.88 86 LEU A C 1
ATOM 670 O O . LEU A 1 86 ? 1.076 1.735 13.143 1.00 90.88 86 LEU A O 1
ATOM 674 N N . THR A 1 87 ? -1.094 1.144 13.108 1.00 89.19 87 THR A N 1
ATOM 675 C CA . THR A 1 87 ? -1.048 0.271 14.295 1.00 89.19 87 THR A CA 1
ATOM 676 C C . THR A 1 87 ? -0.737 -1.174 13.921 1.00 89.19 87 THR A C 1
ATOM 678 O O . THR A 1 87 ? -0.280 -1.970 14.738 1.00 89.19 87 THR A O 1
ATOM 681 N N . SER A 1 88 ? -0.973 -1.537 12.662 1.00 87.62 88 SER A N 1
ATOM 682 C CA . SER A 1 88 ? -0.680 -2.851 12.104 1.00 87.62 88 SER A CA 1
ATOM 683 C C . SER A 1 88 ? -0.394 -2.742 10.611 1.00 87.62 88 SER A C 1
ATOM 685 O O . SER A 1 88 ? -0.905 -1.858 9.920 1.00 87.62 88 SER A O 1
ATOM 687 N N . LEU A 1 89 ? 0.420 -3.666 10.103 1.00 84.62 89 LEU A N 1
ATOM 688 C CA . LEU A 1 89 ? 0.617 -3.844 8.668 1.00 84.62 89 LEU A CA 1
ATOM 689 C C . LEU A 1 89 ? -0.452 -4.798 8.106 1.00 84.62 89 LEU A C 1
ATOM 691 O O . LEU A 1 89 ? -0.916 -5.688 8.825 1.00 84.62 89 LEU A O 1
ATOM 695 N N . PRO A 1 90 ? -0.852 -4.648 6.831 1.00 81.19 90 PRO A N 1
ATOM 696 C CA . PRO A 1 90 ? -1.802 -5.550 6.201 1.00 81.19 90 PRO A CA 1
ATOM 697 C C . PRO A 1 90 ? -1.203 -6.956 6.117 1.00 81.19 90 PRO A C 1
ATOM 699 O O . PRO A 1 90 ? -0.033 -7.129 5.777 1.00 81.19 90 PRO A O 1
ATOM 702 N N . ALA A 1 91 ? -2.024 -7.974 6.385 1.00 76.56 91 ALA A N 1
ATOM 703 C CA . ALA A 1 91 ? -1.609 -9.375 6.274 1.00 76.56 91 ALA A CA 1
ATOM 704 C C . ALA A 1 91 ? -1.204 -9.754 4.837 1.00 76.56 91 ALA A C 1
ATOM 706 O O . ALA A 1 91 ? -0.422 -10.680 4.622 1.00 76.56 91 ALA A O 1
ATOM 707 N N . THR A 1 92 ? -1.730 -9.023 3.854 1.00 79.69 92 THR A N 1
ATOM 708 C CA . THR A 1 92 ? -1.488 -9.234 2.429 1.00 79.69 92 THR A CA 1
ATOM 709 C C . THR A 1 92 ? -0.528 -8.173 1.900 1.00 79.69 92 THR A C 1
ATOM 711 O O . THR A 1 92 ? -0.936 -7.102 1.457 1.00 79.69 92 THR A O 1
ATOM 714 N N . LEU A 1 93 ? 0.770 -8.474 1.932 1.00 83.12 93 LEU A N 1
ATOM 715 C CA . LEU A 1 93 ? 1.782 -7.709 1.201 1.00 83.12 93 LEU A CA 1
ATOM 716 C C . LEU A 1 93 ? 2.044 -8.352 -0.174 1.00 83.12 93 LEU A C 1
ATOM 718 O O . LEU A 1 93 ? 1.873 -9.567 -0.324 1.00 83.12 93 LEU A O 1
ATOM 722 N N . PRO A 1 94 ? 2.459 -7.573 -1.192 1.00 83.50 94 PRO A N 1
ATOM 723 C CA . PRO A 1 94 ? 2.821 -8.129 -2.489 1.00 83.50 94 PRO A CA 1
ATOM 724 C C . PRO A 1 94 ? 3.934 -9.168 -2.325 1.00 83.50 94 PRO A C 1
ATOM 726 O O . PRO A 1 94 ? 4.959 -8.890 -1.709 1.00 83.50 94 PRO A O 1
ATOM 729 N N . ALA A 1 95 ? 3.772 -10.347 -2.929 1.00 82.56 95 ALA A N 1
ATOM 730 C CA . ALA A 1 95 ? 4.747 -11.438 -2.812 1.00 82.56 95 ALA A CA 1
ATOM 731 C C . ALA A 1 95 ? 6.155 -11.075 -3.334 1.00 82.56 95 ALA A C 1
ATOM 733 O O . ALA A 1 95 ? 7.130 -11.733 -2.986 1.00 82.56 95 ALA A O 1
ATOM 734 N N . GLY A 1 96 ? 6.258 -10.042 -4.177 1.00 84.62 96 GLY A N 1
ATOM 735 C CA . GLY A 1 96 ? 7.520 -9.524 -4.708 1.00 84.62 96 GLY A CA 1
ATOM 736 C C . GLY A 1 96 ? 8.170 -8.417 -3.872 1.00 84.62 96 GLY A C 1
ATOM 737 O O . GLY A 1 96 ? 9.238 -7.950 -4.260 1.00 84.62 96 GLY A O 1
ATOM 738 N N . LEU A 1 97 ? 7.561 -7.982 -2.763 1.00 90.56 97 LEU A N 1
ATOM 739 C CA . LEU A 1 97 ? 8.063 -6.856 -1.977 1.00 90.56 97 LEU A CA 1
ATOM 740 C C . LEU A 1 97 ? 9.434 -7.190 -1.372 1.00 90.56 97 LEU A C 1
ATOM 742 O O . LEU A 1 97 ? 9.574 -8.126 -0.589 1.00 90.56 97 LEU A O 1
ATOM 746 N N . GLN A 1 98 ? 10.452 -6.409 -1.730 1.00 92.88 98 GLN A N 1
ATOM 747 C CA . GLN A 1 98 ? 11.831 -6.601 -1.278 1.00 92.88 98 GLN A CA 1
ATOM 748 C C . GLN A 1 98 ? 12.211 -5.670 -0.130 1.00 92.88 98 GLN A C 1
ATOM 750 O O . GLN A 1 98 ? 12.985 -6.062 0.743 1.00 92.88 98 GLN A O 1
ATOM 755 N N . ARG A 1 99 ? 11.709 -4.427 -0.130 1.00 93.00 99 ARG A N 1
ATOM 756 C CA . ARG A 1 99 ? 11.893 -3.502 0.996 1.00 93.00 99 ARG A CA 1
ATOM 757 C C . ARG A 1 99 ? 10.593 -2.807 1.362 1.00 93.00 99 ARG A C 1
ATOM 759 O O . ARG A 1 99 ? 9.867 -2.329 0.494 1.00 93.00 99 ARG A O 1
ATOM 766 N N . LEU A 1 100 ? 10.380 -2.715 2.668 1.00 92.50 100 LEU A N 1
ATOM 767 C CA . LEU A 1 100 ? 9.317 -1.957 3.305 1.00 92.50 100 LEU A CA 1
ATOM 768 C C . LEU A 1 100 ? 9.953 -0.988 4.300 1.00 92.50 100 LEU A C 1
ATOM 770 O O . LEU A 1 100 ? 10.653 -1.427 5.214 1.00 92.50 100 LEU A O 1
ATOM 774 N N . ASN A 1 101 ? 9.707 0.308 4.138 1.00 92.88 101 ASN A N 1
ATOM 775 C CA . ASN A 1 101 ? 9.971 1.292 5.179 1.00 92.88 101 ASN A CA 1
ATOM 776 C C . ASN A 1 101 ? 8.663 1.587 5.917 1.00 92.88 101 ASN A C 1
ATOM 778 O O . ASN A 1 101 ? 7.748 2.153 5.339 1.00 92.88 101 ASN A O 1
ATOM 782 N N . ALA A 1 102 ? 8.572 1.203 7.188 1.00 91.69 102 ALA A N 1
ATOM 783 C CA . ALA A 1 102 ? 7.423 1.505 8.042 1.00 91.69 102 ALA A CA 1
ATOM 784 C C . ALA A 1 102 ? 7.838 2.287 9.301 1.00 91.69 102 ALA A C 1
ATOM 786 O O . ALA A 1 102 ? 7.150 2.247 10.321 1.00 91.69 102 ALA A O 1
ATOM 787 N N . GLY A 1 103 ? 8.977 2.987 9.254 1.00 93.06 103 GLY A N 1
ATOM 788 C CA . GLY A 1 103 ? 9.483 3.766 10.385 1.00 93.06 103 GLY A CA 1
ATOM 789 C C . GLY A 1 103 ? 8.561 4.929 10.761 1.00 93.06 103 GLY A C 1
ATOM 790 O O . GLY A 1 103 ? 7.913 5.513 9.901 1.00 93.06 103 GLY A O 1
ATOM 791 N N . GLY A 1 104 ? 8.503 5.287 12.045 1.00 90.44 104 GLY A N 1
ATOM 792 C CA . GLY A 1 104 ? 7.646 6.387 12.509 1.00 90.44 104 GLY A CA 1
ATOM 793 C C . GLY A 1 104 ? 6.149 6.083 12.403 1.00 90.44 104 GLY A C 1
ATOM 794 O O . GLY A 1 104 ? 5.388 6.979 12.065 1.00 90.44 104 GLY A O 1
ATOM 795 N N . ASN A 1 105 ? 5.767 4.826 12.645 1.00 92.88 105 ASN A N 1
ATOM 796 C CA . ASN A 1 105 ? 4.392 4.363 12.840 1.00 92.88 105 ASN A CA 1
ATOM 797 C C . ASN A 1 105 ? 4.179 3.912 14.296 1.00 92.88 105 ASN A C 1
ATOM 799 O O . ASN A 1 105 ? 5.125 3.877 15.081 1.00 92.88 105 ASN A O 1
ATOM 803 N N . GLU A 1 106 ? 2.955 3.512 14.636 1.00 91.75 106 GLU A N 1
ATOM 804 C CA . GLU A 1 106 ? 2.542 3.024 15.962 1.00 91.75 106 GLU A CA 1
ATOM 805 C C . GLU A 1 106 ? 2.414 1.486 15.986 1.00 91.75 106 GLU A C 1
ATOM 807 O O . GLU A 1 106 ? 1.570 0.914 16.677 1.00 91.75 106 GLU A O 1
ATOM 812 N N . LEU A 1 107 ? 3.246 0.804 15.189 1.00 88.12 107 LEU A N 1
ATOM 813 C CA . LEU A 1 107 ? 3.238 -0.653 15.055 1.00 88.12 107 LEU A CA 1
ATOM 814 C C . LEU A 1 107 ? 3.611 -1.306 16.394 1.00 88.12 107 LEU A C 1
ATOM 816 O O . LEU A 1 107 ? 4.661 -0.991 16.960 1.00 88.12 107 LEU A O 1
ATOM 820 N N . THR A 1 108 ? 2.755 -2.210 16.877 1.00 74.12 108 THR A N 1
ATOM 821 C CA . THR A 1 108 ? 2.949 -2.994 18.113 1.00 74.12 108 THR A CA 1
ATOM 822 C C . THR A 1 108 ? 3.203 -4.463 17.801 1.00 74.12 108 THR A C 1
ATOM 824 O O . THR A 1 108 ? 2.605 -4.968 16.824 1.00 74.12 108 THR A O 1
#

InterPro domains:
  IPR032675 Leucine-rich repeat domain superfamily [G3DSA:3.80.10.10] (13-108)
  IPR051071 Leucine-rich repeat-containing bacterial E3 ubiquitin ligases [PTHR47114] (13-108)

pLDDT: mean 82.92, std 13.9, range [39.03, 94.38]

Organism: NCBI:txid1225564

Sequence (108 aa):
MYEWYATNLDAPALREASLDQILHAWAAEEGQGEDENRQEVVRRIRAWVAAGDVGAWLDLSFLSLTCLPAALPAGLLWLDTGCNRLTSLPATLPAGLQRLNAGGNELT